Protein AF-A0ABD0P2B1-F1 (afdb_monomer_lite)

Secondary structure (DSSP, 8-state):
-TTEEEEE-SSSEEEEEETTHHHH-TTS---SPPPEEEEEPPTT--HHHHHHHHHHHHTTT-EEEEE---HHHHHSHHHHHHHHHHHHHHHHSTTTTTS-EEEEEETHHHHHHHHHHHHHHH-TTTTHHHHHHEEEEEEES-----HHHH--

Sequence (152 aa):
MTGVTAHKISKHITFLANDVAGTLTAGVSPVHPKPILLLLPWLGSRPQAIAKYCEIYFRTGFDVLVVESEVSQFLWPRWGLEYGGHVLELLESERFSQRPLLVHAFSIGGYTFAQVLVHVAKDTQRYQGLTNRIRGHIYDSLVMGSLEHMAN

pLDDT: mean 89.74, std 15.07, range [41.12, 98.81]

Foldseek 3Di:
DPQWDWDDPDPFKIKIDRRVLVVVVPPDDCPAAFAEEEEEEDAPDDPVNVVVVQVVVSVVRYIYIGGYDDPCLVVDVVNLLVLLVVVLVVCCDPVHLRHQYEYEAEACSVSSPVSVVVVCVVPVPVCVSVVVSHPYYHYHHYDDDDPVRVVD

InterPro domains:
  IPR008547 Protein of unknown function DUF829, TMEM53 [PF05705] (35-141)

Organism: Cirrhinus mrigala (NCBI:txid683832)

Structure (mmCIF, N/CA/C/O backbone):
data_AF-A0ABD0P2B1-F1
#
_entry.id   AF-A0ABD0P2B1-F1
#
loop_
_atom_site.group_PDB
_atom_site.id
_atom_site.type_symbol
_atom_site.label_atom_id
_atom_site.label_alt_id
_atom_site.label_comp_id
_atom_site.label_asym_id
_atom_site.label_entity_id
_atom_site.label_seq_id
_atom_site.pdbx_PDB_ins_code
_atom_site.Cartn_x
_atom_site.Cartn_y
_atom_site.Cartn_z
_atom_site.occupancy
_atom_site.B_iso_or_equiv
_atom_site.auth_seq_id
_atom_site.auth_comp_id
_atom_site.auth_asym_id
_atom_site.auth_atom_id
_atom_site.pdbx_PDB_model_num
ATOM 1 N N . MET A 1 1 ? -9.863 19.895 3.958 1.00 57.09 1 MET A N 1
ATOM 2 C CA . MET A 1 1 ? -10.032 18.641 4.719 1.00 57.09 1 MET A CA 1
ATOM 3 C C . MET A 1 1 ? -10.078 18.989 6.198 1.00 57.09 1 MET A C 1
ATOM 5 O O . MET A 1 1 ? -9.048 18.997 6.855 1.00 57.09 1 MET A O 1
ATOM 9 N N . THR A 1 2 ? -11.239 19.395 6.704 1.00 72.19 2 THR A N 1
ATOM 10 C CA . THR A 1 2 ? -11.459 19.535 8.149 1.00 72.19 2 THR A CA 1
ATOM 11 C C . THR A 1 2 ? -11.556 18.134 8.758 1.00 72.19 2 THR A C 1
ATOM 13 O O . THR A 1 2 ? -12.224 17.274 8.192 1.00 72.19 2 THR A O 1
ATOM 16 N N . GLY A 1 3 ? -10.857 17.885 9.868 1.00 84.31 3 GLY A N 1
ATOM 17 C CA . GLY A 1 3 ? -10.916 16.602 10.582 1.00 84.31 3 GLY A CA 1
ATOM 18 C C . GLY A 1 3 ? -10.094 15.457 9.978 1.00 84.31 3 GLY A C 1
ATOM 19 O O . GLY A 1 3 ? -10.475 14.302 10.134 1.00 84.31 3 GLY A O 1
ATOM 20 N N . VAL A 1 4 ? -8.988 15.753 9.283 1.00 91.81 4 VAL A N 1
ATOM 21 C CA . VAL A 1 4 ? -7.973 14.744 8.931 1.00 91.81 4 VAL A CA 1
ATOM 22 C C . VAL A 1 4 ? -6.626 15.157 9.513 1.00 91.81 4 VAL A C 1
ATOM 24 O O . VAL A 1 4 ? -6.130 16.240 9.197 1.00 91.81 4 VAL A O 1
ATOM 27 N N . THR A 1 5 ? -6.014 14.279 10.305 1.00 95.38 5 THR A N 1
ATOM 28 C CA . THR A 1 5 ? -4.684 14.481 10.892 1.00 95.38 5 THR A CA 1
ATOM 29 C C . THR A 1 5 ? -3.639 13.651 10.145 1.00 95.38 5 THR A C 1
ATOM 31 O O . THR A 1 5 ? -3.780 12.438 9.989 1.00 95.38 5 THR A O 1
ATOM 34 N N . ALA A 1 6 ? -2.567 14.293 9.673 1.00 96.25 6 ALA A N 1
ATOM 35 C CA . ALA A 1 6 ? -1.488 13.632 8.941 1.00 96.25 6 ALA A CA 1
ATOM 36 C C . ALA A 1 6 ? -0.292 13.309 9.850 1.00 96.25 6 ALA A C 1
ATOM 38 O O . ALA A 1 6 ? 0.261 14.183 10.513 1.00 96.25 6 ALA A O 1
ATOM 39 N N . HIS A 1 7 ? 0.152 12.057 9.818 1.00 96.88 7 HIS A N 1
ATOM 40 C CA . HIS A 1 7 ? 1.334 11.553 10.503 1.00 96.88 7 HIS A CA 1
ATOM 41 C C . HIS A 1 7 ? 2.343 11.056 9.467 1.00 96.88 7 HIS A C 1
ATOM 43 O O . HIS A 1 7 ? 2.150 10.011 8.840 1.00 96.88 7 HIS A O 1
ATOM 49 N N . LYS A 1 8 ? 3.435 11.798 9.281 1.00 97.31 8 LYS A N 1
ATOM 50 C CA . LYS A 1 8 ? 4.527 11.380 8.398 1.00 97.31 8 LYS A CA 1
ATOM 51 C C . LYS A 1 8 ? 5.345 10.284 9.084 1.00 97.31 8 LYS A C 1
ATOM 53 O O . LYS A 1 8 ? 5.918 10.527 10.140 1.00 97.31 8 LYS A O 1
ATOM 58 N N . ILE A 1 9 ? 5.379 9.093 8.490 1.00 97.19 9 ILE A N 1
ATOM 59 C CA . ILE A 1 9 ? 6.120 7.933 9.012 1.00 97.19 9 ILE A CA 1
ATOM 60 C C . ILE A 1 9 ? 7.517 7.890 8.391 1.00 97.19 9 ILE A C 1
ATOM 62 O O . ILE A 1 9 ? 8.503 7.650 9.079 1.00 97.19 9 ILE A O 1
ATOM 66 N N . SER A 1 10 ? 7.614 8.169 7.092 1.00 95.88 10 SER A N 1
ATOM 67 C CA . SER A 1 10 ? 8.886 8.285 6.379 1.00 95.88 10 SER A CA 1
ATOM 68 C C . SER A 1 10 ? 8.770 9.293 5.235 1.00 95.88 10 SER A C 1
ATOM 70 O O . SER A 1 10 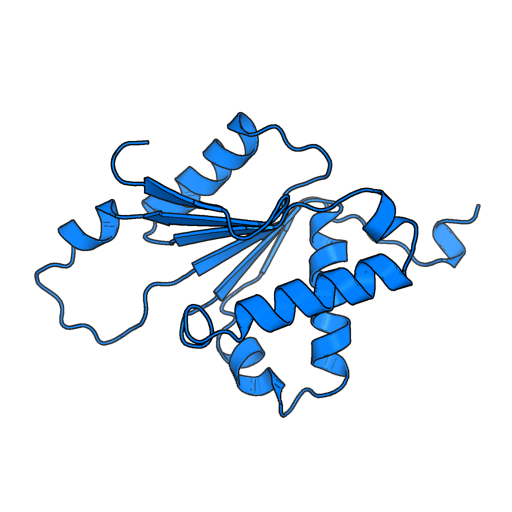? 7.757 9.981 5.091 1.00 95.88 10 SER A O 1
ATOM 72 N N . LYS A 1 11 ? 9.807 9.406 4.395 1.00 93.81 11 LYS A N 1
ATOM 73 C CA . LYS A 1 11 ? 9.760 10.234 3.180 1.00 93.81 11 LYS A CA 1
ATOM 74 C C . LYS A 1 11 ? 8.597 9.846 2.254 1.00 93.81 11 LYS A C 1
ATOM 76 O O . LYS A 1 11 ? 8.010 10.745 1.667 1.00 93.81 11 LYS A O 1
ATOM 81 N N . HIS A 1 12 ? 8.271 8.554 2.177 1.00 96.56 12 HIS A N 1
ATOM 82 C CA . HIS A 1 12 ? 7.319 7.980 1.215 1.00 96.56 12 HIS A CA 1
ATOM 83 C C . HIS A 1 12 ? 6.080 7.359 1.863 1.00 96.56 12 HIS A C 1
ATOM 85 O O . HIS A 1 12 ? 5.265 6.752 1.178 1.00 96.56 12 HIS A O 1
ATOM 91 N N . ILE A 1 13 ? 5.955 7.449 3.190 1.00 98.25 13 ILE A N 1
ATOM 92 C CA . ILE A 1 13 ? 4.843 6.844 3.919 1.00 98.25 13 ILE A CA 1
ATOM 93 C C . ILE A 1 13 ? 4.200 7.888 4.818 1.00 98.25 13 ILE A C 1
ATOM 95 O O . ILE A 1 13 ? 4.846 8.444 5.713 1.00 98.25 13 ILE A O 1
ATOM 99 N N . THR A 1 14 ? 2.908 8.112 4.600 1.00 98.50 14 THR A N 1
ATOM 100 C CA . THR A 1 14 ? 2.094 9.033 5.393 1.00 98.50 14 THR A CA 1
ATOM 101 C C . THR A 1 14 ? 0.820 8.339 5.836 1.00 98.50 14 THR A C 1
ATOM 103 O O . THR A 1 14 ? 0.072 7.806 5.022 1.00 98.50 14 THR A O 1
ATOM 106 N N . PHE A 1 15 ? 0.548 8.373 7.135 1.00 98.31 15 PHE A N 1
ATOM 107 C CA . PHE A 1 15 ? -0.715 7.918 7.694 1.00 98.31 15 PHE A CA 1
ATOM 108 C C . PHE A 1 15 ? -1.654 9.108 7.905 1.00 98.31 15 PHE A C 1
ATOM 110 O O . PHE A 1 15 ? -1.283 10.095 8.533 1.00 98.31 15 PHE A O 1
ATOM 117 N N . LEU A 1 16 ? -2.870 9.011 7.386 1.00 97.69 16 LEU A N 1
ATOM 118 C CA . LEU A 1 16 ? -3.909 10.029 7.451 1.00 97.69 16 LEU A CA 1
ATOM 119 C C . LEU A 1 16 ? -5.061 9.496 8.310 1.00 97.69 16 LEU A C 1
ATOM 121 O O . LEU A 1 16 ? -5.804 8.606 7.888 1.00 97.69 16 LEU A O 1
ATOM 125 N N . ALA A 1 17 ? -5.186 10.034 9.520 1.00 95.88 17 ALA A N 1
ATOM 126 C CA . ALA A 1 17 ? -6.250 9.711 10.459 1.00 95.88 17 ALA A CA 1
ATOM 127 C C . ALA A 1 17 ? -7.492 10.557 10.161 1.00 95.88 17 ALA A C 1
ATOM 129 O O . ALA A 1 17 ? -7.398 11.775 10.048 1.00 95.88 17 ALA A O 1
ATOM 130 N N . ASN A 1 18 ? -8.649 9.917 10.026 1.00 93.44 18 ASN A N 1
ATOM 131 C CA . ASN A 1 18 ? -9.933 10.571 9.796 1.00 93.44 18 ASN A CA 1
ATOM 132 C C . ASN A 1 18 ? -10.676 10.796 11.120 1.00 93.44 18 ASN A C 1
ATOM 134 O O . ASN A 1 18 ? -11.374 9.909 11.615 1.00 93.44 18 ASN A O 1
ATOM 138 N N . ASP A 1 19 ? -10.567 11.989 11.679 1.00 86.38 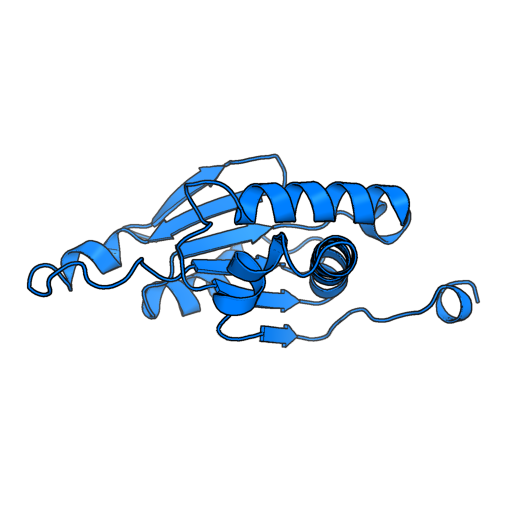19 ASP A N 1
ATOM 139 C CA . ASP A 1 19 ? -11.110 12.328 12.995 1.00 86.38 19 ASP A CA 1
ATOM 140 C C . ASP A 1 19 ? -12.637 12.551 12.965 1.00 86.38 19 ASP A C 1
ATOM 142 O O . ASP A 1 19 ? -13.306 12.471 13.996 1.00 86.38 19 ASP A O 1
ATOM 146 N N . VAL A 1 20 ? -13.223 12.748 11.775 1.00 71.00 20 VAL A N 1
ATOM 147 C CA . VAL A 1 20 ? -14.668 12.990 11.584 1.00 71.00 20 VAL A CA 1
ATOM 148 C C . VAL A 1 20 ? -15.511 11.746 11.889 1.00 71.00 20 VAL A C 1
ATOM 150 O O . VAL A 1 20 ? -16.628 11.844 12.392 1.00 71.00 20 VAL A O 1
ATOM 153 N N . ALA A 1 21 ? -14.981 10.548 11.636 1.00 58.41 21 ALA A N 1
ATOM 154 C CA . ALA A 1 21 ? -15.715 9.309 11.902 1.00 58.41 21 ALA A CA 1
ATOM 155 C C . ALA A 1 21 ? -15.938 9.055 13.407 1.00 58.41 21 ALA A C 1
ATOM 157 O O . ALA A 1 21 ? -16.901 8.386 13.769 1.00 58.41 21 ALA A O 1
ATOM 158 N N . GLY A 1 22 ? -15.092 9.615 14.284 1.00 53.62 22 GLY A N 1
ATOM 159 C CA . GLY A 1 22 ? -15.226 9.461 15.737 1.00 53.62 22 GLY A CA 1
ATOM 160 C C . GLY A 1 22 ? -16.432 10.194 16.336 1.00 53.62 22 GLY A C 1
ATOM 161 O O . GLY A 1 22 ? -16.873 9.845 17.427 1.00 53.62 22 GLY A O 1
ATOM 162 N N . THR A 1 23 ? -16.997 11.181 15.630 1.00 47.81 23 THR A N 1
ATOM 163 C CA . THR A 1 23 ? -18.116 12.002 16.127 1.00 47.81 23 THR A CA 1
ATOM 164 C C . THR A 1 23 ? -19.494 11.419 15.802 1.00 47.81 23 THR A C 1
ATOM 166 O O . THR A 1 23 ? -20.442 11.670 16.540 1.00 47.81 23 THR A O 1
ATOM 169 N N . LEU A 1 24 ? -19.626 10.607 14.745 1.00 49.00 24 LEU A N 1
ATOM 170 C CA . LEU A 1 24 ? -20.909 9.999 14.345 1.00 49.00 24 LEU A CA 1
ATOM 171 C C . LEU A 1 24 ? -21.224 8.687 15.086 1.00 49.00 24 LEU A C 1
ATOM 173 O O . LEU A 1 24 ? -22.377 8.268 15.126 1.00 49.00 24 LEU A O 1
ATOM 177 N N . THR A 1 25 ? -20.223 8.041 15.690 1.00 47.00 25 THR A N 1
ATOM 178 C CA . THR A 1 25 ? -20.355 6.727 16.347 1.00 47.00 25 THR A CA 1
ATOM 179 C C . THR A 1 25 ? -20.324 6.792 17.874 1.00 47.00 25 THR A C 1
ATOM 181 O O . THR A 1 25 ? -20.126 5.766 18.519 1.00 47.00 25 THR A O 1
ATOM 184 N N . ALA A 1 26 ? -20.552 7.961 18.482 1.00 46.97 26 ALA A N 1
ATOM 185 C CA . ALA A 1 26 ? -20.561 8.129 19.942 1.00 46.97 26 ALA A CA 1
ATOM 186 C C . ALA A 1 26 ? -21.676 7.335 20.675 1.00 46.97 26 ALA A C 1
ATOM 188 O O . ALA A 1 26 ? -21.749 7.375 21.899 1.00 46.97 26 ALA A O 1
ATOM 189 N N . GLY A 1 27 ? -22.529 6.601 19.945 1.00 44.78 27 GLY A N 1
ATOM 190 C CA . GLY A 1 27 ? -23.584 5.736 20.487 1.00 44.78 27 GLY A CA 1
ATOM 191 C C . GLY A 1 27 ? -23.387 4.226 20.292 1.00 44.78 27 GLY A C 1
ATOM 192 O O . GLY A 1 27 ? -24.286 3.472 20.652 1.00 44.78 27 GLY A O 1
ATOM 193 N N . VAL A 1 28 ? -22.267 3.753 19.727 1.00 46.84 28 VAL A N 1
ATOM 194 C CA . VAL A 1 28 ? -22.040 2.312 19.484 1.00 46.84 28 VAL A CA 1
ATOM 195 C C . VAL A 1 28 ? -20.755 1.864 20.179 1.00 46.84 28 VAL A C 1
ATOM 197 O O . VAL A 1 28 ? -19.682 2.407 19.932 1.00 46.84 28 VAL A O 1
ATOM 200 N N . SER A 1 29 ? -20.870 0.875 21.067 1.00 47.75 29 SER A N 1
ATOM 201 C CA . SER A 1 29 ? -19.755 0.238 21.779 1.00 47.75 29 SER A CA 1
ATOM 202 C C . SER A 1 29 ? -18.602 -0.175 20.836 1.00 47.75 29 SER A C 1
ATOM 204 O O . SER A 1 29 ? -18.854 -0.528 19.681 1.00 47.75 29 SER A O 1
ATOM 206 N N . PRO A 1 30 ? -17.336 -0.189 21.298 1.00 54.19 30 PRO A N 1
ATOM 207 C CA . PRO A 1 30 ? -16.167 -0.393 20.446 1.00 54.19 30 PRO A CA 1
ATOM 208 C C . PRO A 1 30 ? -15.965 -1.887 20.166 1.00 54.19 30 PRO A C 1
ATOM 210 O O . PRO A 1 30 ? -15.099 -2.522 20.755 1.00 54.19 30 PRO A O 1
ATOM 213 N N . VAL A 1 31 ? -16.788 -2.491 19.309 1.00 59.28 31 VAL A N 1
ATOM 214 C CA . VAL A 1 31 ? -16.659 -3.938 19.050 1.00 59.28 31 VAL A CA 1
ATOM 215 C C . VAL A 1 31 ? -15.620 -4.229 17.960 1.00 59.28 31 VAL A C 1
ATOM 217 O O . VAL A 1 31 ? -15.019 -5.301 17.962 1.00 59.28 31 VAL A O 1
ATOM 220 N N . HIS A 1 32 ? -15.323 -3.275 17.067 1.00 70.38 32 HIS A 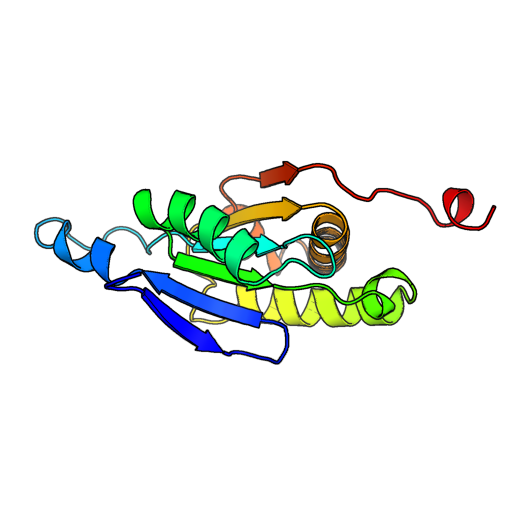N 1
ATOM 221 C CA . HIS A 1 32 ? -14.410 -3.513 15.944 1.00 70.38 32 HIS A CA 1
ATOM 222 C C . HIS A 1 32 ? -13.411 -2.370 15.706 1.00 70.38 32 HIS A C 1
ATOM 224 O O . HIS A 1 32 ? -13.812 -1.204 15.671 1.00 70.38 32 HIS A O 1
ATOM 230 N N . PRO A 1 33 ? -12.116 -2.683 15.496 1.00 89.62 33 PRO A N 1
ATOM 231 C CA . PRO A 1 33 ? -11.117 -1.696 15.106 1.00 89.62 33 PRO A CA 1
ATOM 232 C C . PRO A 1 33 ? -11.500 -0.991 13.802 1.00 89.62 33 PRO A C 1
ATOM 234 O O . PRO A 1 33 ? -11.929 -1.627 12.837 1.00 89.62 33 PRO A O 1
ATOM 237 N N . LYS A 1 34 ? -11.300 0.329 13.756 1.00 93.06 34 LYS A N 1
ATOM 238 C CA . LYS A 1 34 ? -11.573 1.149 12.570 1.00 93.06 34 LYS A CA 1
ATOM 239 C C . LYS A 1 34 ? -10.798 0.613 11.353 1.00 93.06 34 LYS A C 1
ATOM 241 O O . LYS A 1 34 ? -9.592 0.378 11.482 1.00 93.06 34 LYS A O 1
ATOM 246 N N . PRO A 1 35 ? -11.416 0.452 10.170 1.00 97.06 35 PRO A N 1
ATOM 247 C CA . PRO A 1 35 ? -10.715 -0.065 9.001 1.00 97.06 35 PRO A CA 1
ATOM 248 C C . PRO A 1 35 ? -9.643 0.916 8.510 1.00 97.06 35 PRO A C 1
ATOM 250 O O . PRO A 1 35 ? -9.694 2.120 8.786 1.00 97.06 35 PRO A O 1
ATOM 253 N N . ILE A 1 36 ? -8.649 0.389 7.803 1.00 98.19 36 ILE A N 1
ATOM 254 C CA . ILE A 1 36 ? -7.578 1.167 7.186 1.00 98.19 36 ILE A CA 1
ATOM 255 C C . ILE A 1 36 ? -7.427 0.786 5.717 1.00 98.19 36 ILE A C 1
ATOM 257 O O . ILE A 1 36 ? -7.525 -0.383 5.345 1.00 98.19 36 ILE A O 1
ATOM 261 N N . LEU A 1 37 ? -7.196 1.792 4.883 1.00 98.69 37 LEU A N 1
ATOM 262 C CA . LEU A 1 37 ? -6.802 1.620 3.497 1.00 98.69 37 LEU A CA 1
ATOM 263 C C . LEU A 1 37 ? -5.280 1.685 3.391 1.00 98.69 37 LEU A C 1
ATOM 265 O O . LEU A 1 37 ? -4.690 2.684 3.791 1.00 98.69 37 LEU A O 1
ATOM 269 N N . LEU A 1 38 ? -4.658 0.682 2.781 1.00 98.81 38 LEU A N 1
ATOM 270 C CA . LEU A 1 38 ? -3.334 0.816 2.184 1.00 98.81 38 LEU A CA 1
ATOM 271 C C . LEU A 1 38 ? -3.503 1.361 0.764 1.00 98.81 38 LEU A C 1
ATOM 273 O O . LEU A 1 38 ? -3.937 0.638 -0.134 1.00 98.81 38 LEU A O 1
ATOM 277 N N . LEU A 1 39 ? -3.190 2.642 0.580 1.00 98.81 39 LEU A N 1
ATOM 278 C CA . LEU A 1 39 ? -3.230 3.316 -0.711 1.00 98.81 39 LEU A CA 1
ATOM 279 C C . LEU A 1 39 ? -1.817 3.357 -1.29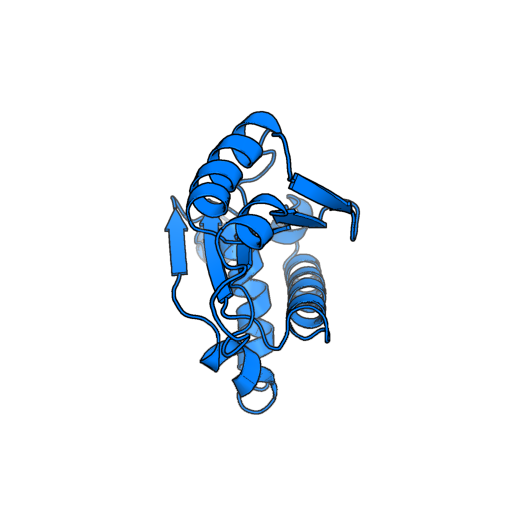3 1.00 98.81 39 LEU A C 1
ATOM 281 O O . LEU A 1 39 ? -0.941 4.029 -0.751 1.00 98.81 39 LEU A O 1
ATOM 285 N N . LEU A 1 40 ? -1.614 2.669 -2.411 1.00 98.69 40 LEU A N 1
ATOM 286 C CA . LEU A 1 40 ? -0.356 2.662 -3.153 1.00 98.69 40 LEU A CA 1
ATOM 287 C C . LEU A 1 40 ? -0.577 3.414 -4.473 1.00 98.69 40 LEU A C 1
ATOM 289 O O . LEU A 1 40 ? -1.095 2.822 -5.425 1.00 98.69 40 LEU A O 1
ATOM 293 N N . PRO A 1 41 ? -0.286 4.724 -4.531 1.00 98.19 41 PRO A N 1
ATOM 294 C CA . PRO A 1 41 ? -0.538 5.528 -5.715 1.00 98.19 41 PRO A CA 1
ATOM 295 C C . PRO A 1 41 ? 0.440 5.199 -6.851 1.00 98.19 41 PRO A C 1
ATOM 297 O O . PRO A 1 41 ? 1.433 4.491 -6.680 1.00 98.19 41 PRO A O 1
ATOM 300 N N . TRP A 1 42 ? 0.153 5.741 -8.035 1.00 97.19 42 TRP A N 1
ATOM 301 C CA . TRP A 1 42 ? 1.048 5.633 -9.182 1.00 97.19 42 TRP A CA 1
ATOM 302 C C . TRP A 1 42 ? 2.311 6.479 -8.991 1.00 97.19 42 TRP A C 1
ATOM 304 O O . TRP A 1 42 ? 2.365 7.409 -8.182 1.00 97.19 42 TRP A O 1
ATOM 314 N N . LEU A 1 43 ? 3.333 6.180 -9.791 1.00 95.50 43 LEU A N 1
ATOM 315 C CA . LEU A 1 43 ? 4.613 6.871 -9.735 1.00 95.50 43 LEU A CA 1
ATOM 316 C C . LEU A 1 43 ? 4.460 8.380 -9.979 1.00 95.50 43 LEU A C 1
ATOM 318 O O . LEU A 1 43 ? 3.877 8.801 -10.979 1.00 95.50 43 LEU A O 1
ATOM 322 N N . GLY A 1 44 ? 5.037 9.197 -9.096 1.00 93.69 44 GLY A N 1
ATOM 323 C CA . GLY A 1 44 ? 5.023 10.655 -9.248 1.00 93.69 44 GLY A CA 1
ATOM 324 C C . GLY A 1 44 ? 3.628 11.273 -9.105 1.00 93.69 44 GLY A C 1
ATOM 325 O O . GLY A 1 44 ? 3.377 12.364 -9.624 1.00 93.69 44 GLY A O 1
ATOM 326 N N . SER A 1 45 ? 2.703 10.583 -8.429 1.00 94.50 45 SER A N 1
ATOM 327 C CA . SER A 1 45 ? 1.366 11.097 -8.152 1.00 94.50 45 SER A CA 1
ATOM 328 C C . SER A 1 45 ? 1.418 12.454 -7.454 1.00 94.50 45 SER A C 1
ATOM 330 O O . SER A 1 45 ? 2.107 12.637 -6.452 1.00 94.50 45 SER A O 1
ATOM 332 N N . ARG A 1 46 ? 0.655 13.423 -7.968 1.00 96.12 46 ARG A N 1
ATOM 333 C CA . ARG A 1 46 ? 0.570 14.750 -7.348 1.00 96.12 46 ARG A CA 1
ATOM 334 C C . ARG A 1 46 ? -0.231 14.671 -6.043 1.00 96.12 46 ARG A C 1
ATOM 336 O O . ARG A 1 46 ? -1.286 14.028 -6.044 1.00 96.12 46 ARG A O 1
ATOM 343 N N . PRO A 1 47 ? 0.157 15.403 -4.983 1.00 94.69 47 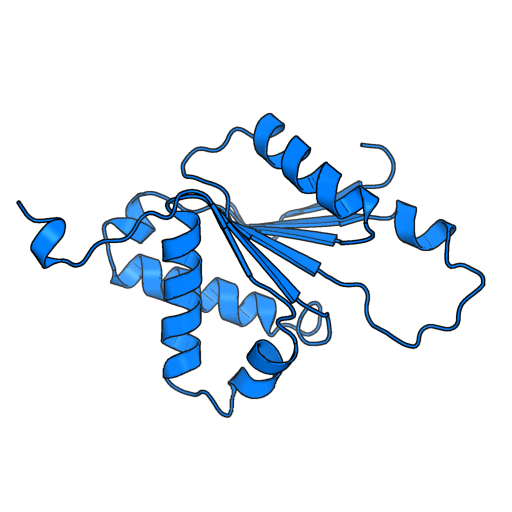PRO A N 1
ATOM 344 C CA . PRO A 1 47 ? -0.559 15.390 -3.706 1.00 94.69 47 PRO A CA 1
ATOM 345 C C . PRO A 1 47 ? -2.063 15.674 -3.828 1.00 94.69 47 PRO A C 1
ATOM 347 O O . PRO A 1 47 ? -2.869 15.051 -3.145 1.00 94.69 47 PRO A O 1
ATOM 350 N N . GLN A 1 48 ? -2.470 16.564 -4.742 1.00 95.75 48 GLN A N 1
ATOM 351 C CA . GLN A 1 48 ? -3.885 16.885 -4.961 1.00 95.75 48 GLN A CA 1
ATOM 352 C C . GLN A 1 48 ? -4.674 15.710 -5.548 1.00 95.75 48 GLN A C 1
ATOM 354 O O . GLN A 1 48 ? -5.863 15.578 -5.275 1.00 95.75 48 GLN A O 1
ATOM 359 N N . ALA A 1 49 ? -4.039 14.868 -6.366 1.00 95.62 49 ALA A N 1
ATOM 360 C CA . ALA A 1 49 ? -4.688 13.695 -6.938 1.00 95.62 49 ALA A CA 1
ATOM 361 C C . ALA A 1 49 ? -4.844 12.596 -5.877 1.00 95.62 49 ALA A C 1
ATOM 363 O O . ALA A 1 49 ? -5.936 12.053 -5.730 1.00 95.62 49 ALA A O 1
ATOM 364 N N . ILE A 1 50 ? -3.799 12.356 -5.074 1.00 97.19 50 ILE A N 1
ATOM 365 C CA . ILE A 1 50 ? -3.850 11.441 -3.922 1.00 97.19 50 ILE A CA 1
ATOM 366 C C . ILE A 1 50 ? -4.965 11.863 -2.958 1.00 97.19 50 ILE A C 1
ATOM 368 O O . ILE A 1 50 ? -5.783 11.037 -2.563 1.00 97.19 50 ILE A O 1
ATOM 372 N N . ALA A 1 51 ? -5.056 13.159 -2.636 1.00 96.25 51 ALA A N 1
ATOM 373 C CA . ALA A 1 51 ? -6.066 13.685 -1.720 1.00 96.25 51 ALA A CA 1
ATOM 374 C C . ALA A 1 51 ? -7.508 13.370 -2.159 1.00 96.25 51 ALA A C 1
ATOM 376 O O . ALA A 1 51 ? -8.324 13.006 -1.315 1.00 96.25 51 ALA A O 1
ATOM 377 N N . LYS A 1 52 ? -7.812 13.446 -3.464 1.00 96.50 52 LYS A N 1
ATOM 378 C CA . LYS A 1 52 ? -9.138 13.089 -4.001 1.00 96.50 52 LYS A CA 1
ATOM 379 C C . LYS A 1 52 ? -9.473 11.619 -3.768 1.00 96.50 52 LYS A C 1
ATOM 381 O O . LYS A 1 52 ? -10.597 11.304 -3.396 1.00 96.50 52 LYS A O 1
ATOM 386 N N . TYR A 1 53 ? -8.501 10.726 -3.960 1.00 96.94 53 TYR A N 1
ATOM 387 C CA . TYR A 1 53 ? -8.701 9.308 -3.673 1.00 96.94 53 TYR A CA 1
ATOM 388 C C . TYR A 1 53 ? -8.876 9.066 -2.176 1.00 96.94 53 TYR A C 1
ATOM 390 O O . TYR A 1 53 ? -9.822 8.386 -1.795 1.00 96.94 53 TYR A O 1
ATOM 398 N N . CYS A 1 54 ? -8.051 9.677 -1.320 1.00 97.19 54 CYS A N 1
ATOM 399 C CA . CYS A 1 54 ? -8.216 9.576 0.131 1.00 97.19 54 CYS A CA 1
ATOM 400 C C . CYS A 1 54 ? -9.614 10.026 0.592 1.00 97.19 54 CYS A C 1
ATOM 402 O O . CYS A 1 54 ? -10.221 9.368 1.434 1.00 97.19 54 CYS A O 1
ATOM 404 N N . GLU A 1 55 ? -10.158 11.098 0.010 1.00 95.38 55 GLU A N 1
ATOM 405 C CA . GLU A 1 55 ? -11.484 11.625 0.352 1.00 95.38 55 GLU A CA 1
ATOM 406 C C . GLU A 1 55 ? -12.617 10.611 0.129 1.00 95.38 55 GLU A C 1
ATOM 408 O O . GLU A 1 55 ? -13.525 10.521 0.958 1.00 95.38 55 GLU A O 1
ATOM 413 N N . ILE A 1 56 ? -12.545 9.790 -0.927 1.00 95.44 56 ILE A N 1
ATOM 414 C CA . ILE A 1 56 ? -13.521 8.714 -1.183 1.00 95.44 56 ILE A CA 1
ATOM 415 C C . ILE A 1 56 ? -13.608 7.769 0.027 1.00 95.44 56 ILE A C 1
ATOM 417 O O . ILE A 1 56 ? -14.698 7.384 0.455 1.00 95.44 56 ILE A O 1
ATOM 421 N N . TYR A 1 57 ? -12.461 7.437 0.618 1.00 96.25 57 TYR A N 1
ATOM 422 C CA . TYR A 1 57 ? -12.365 6.503 1.738 1.00 96.25 57 TYR A CA 1
ATOM 423 C C . TYR A 1 57 ? -12.640 7.157 3.090 1.00 96.25 57 TYR A C 1
ATOM 425 O O . TYR A 1 57 ? -13.274 6.553 3.956 1.00 96.25 57 TYR A O 1
ATOM 433 N N . PHE A 1 58 ? -12.263 8.422 3.272 1.00 95.12 58 PHE A N 1
ATOM 434 C CA . PHE A 1 58 ? -12.638 9.161 4.476 1.00 95.12 58 PHE A CA 1
ATOM 435 C C . PHE A 1 58 ? -14.158 9.272 4.621 1.00 95.12 58 PHE A C 1
ATOM 437 O O . PHE A 1 58 ? -14.685 9.079 5.717 1.00 95.12 58 PHE A O 1
ATOM 444 N N . ARG A 1 59 ? -14.884 9.477 3.514 1.00 92.19 59 ARG A N 1
ATOM 445 C CA . ARG A 1 59 ? -16.358 9.500 3.502 1.00 92.19 59 ARG A CA 1
ATOM 446 C C . ARG A 1 59 ? -17.002 8.170 3.908 1.00 92.19 59 ARG A C 1
ATOM 448 O O . ARG A 1 59 ? -18.172 8.163 4.272 1.00 92.19 59 ARG A O 1
ATOM 455 N N . THR A 1 60 ? -16.253 7.069 3.866 1.00 90.62 60 THR A N 1
ATOM 456 C CA . THR A 1 60 ? -16.703 5.727 4.275 1.00 90.62 60 THR A CA 1
ATOM 457 C C . THR A 1 60 ? -16.096 5.272 5.607 1.00 90.62 60 THR A C 1
ATOM 459 O O . THR A 1 60 ? -16.254 4.121 6.000 1.00 90.62 60 THR A O 1
ATOM 462 N N . GLY A 1 61 ? -15.436 6.178 6.339 1.00 92.88 61 GLY A N 1
ATOM 463 C CA . GLY A 1 61 ? -14.958 5.931 7.702 1.00 92.88 61 GLY A CA 1
ATOM 464 C C . GLY A 1 61 ? -13.573 5.289 7.807 1.00 92.88 61 GLY A C 1
ATOM 465 O O . GLY A 1 61 ? -13.164 4.918 8.906 1.00 92.88 61 GLY A O 1
ATOM 466 N N . PHE A 1 62 ? -12.827 5.181 6.708 1.00 96.69 62 PHE A N 1
ATOM 467 C CA . PHE A 1 62 ? -11.460 4.656 6.728 1.00 96.69 62 PHE A CA 1
ATOM 468 C C . PHE A 1 62 ? -10.467 5.696 7.253 1.00 96.69 62 PHE A C 1
ATOM 470 O O . PHE A 1 62 ? -10.656 6.898 7.065 1.00 96.69 62 PHE A O 1
ATOM 477 N N . ASP A 1 63 ? -9.385 5.219 7.868 1.00 97.69 63 ASP A N 1
ATOM 478 C CA . ASP A 1 63 ? -8.104 5.934 7.816 1.00 97.69 63 ASP A CA 1
ATOM 479 C C . ASP A 1 63 ? -7.318 5.476 6.582 1.00 97.69 63 ASP A C 1
ATOM 481 O O . ASP A 1 63 ? -7.568 4.391 6.053 1.00 97.69 63 ASP A O 1
ATOM 485 N N . VAL A 1 64 ? -6.338 6.264 6.140 1.00 98.50 64 VAL A N 1
ATOM 486 C CA . VAL A 1 64 ? -5.563 5.949 4.932 1.00 98.50 64 VAL A CA 1
ATOM 487 C C . VAL A 1 64 ? -4.070 5.947 5.235 1.00 98.50 64 VAL A C 1
ATOM 489 O O . VAL A 1 64 ? -3.520 6.934 5.709 1.00 98.50 64 VAL A O 1
ATOM 492 N N . LEU A 1 65 ? -3.397 4.844 4.929 1.00 98.75 65 LEU A N 1
ATOM 493 C CA . LEU A 1 65 ? -1.947 4.730 4.883 1.00 98.75 65 LEU A CA 1
ATOM 494 C C . LEU A 1 65 ? -1.500 4.856 3.426 1.00 98.75 65 LEU A C 1
ATOM 496 O O . LEU A 1 65 ? -1.686 3.936 2.634 1.00 98.75 65 LEU A O 1
ATOM 500 N N . VAL A 1 66 ? -0.932 6.007 3.076 1.00 98.75 66 VAL A N 1
ATOM 501 C CA . VAL A 1 66 ? -0.382 6.272 1.744 1.00 98.75 66 VAL A CA 1
ATOM 502 C C . VAL A 1 66 ? 1.061 5.783 1.702 1.00 98.75 66 VAL A C 1
ATOM 504 O O . VAL A 1 66 ? 1.867 6.201 2.536 1.00 98.75 66 VAL A O 1
ATOM 507 N N . VAL A 1 67 ? 1.376 4.912 0.743 1.00 98.62 67 VAL A N 1
ATOM 508 C CA . VAL A 1 67 ? 2.705 4.321 0.532 1.00 98.62 67 VAL A CA 1
ATOM 509 C C . VAL A 1 67 ? 3.136 4.577 -0.908 1.00 98.62 67 VAL A C 1
ATOM 511 O O . VAL A 1 67 ? 2.692 3.895 -1.826 1.00 98.62 67 VAL A O 1
ATOM 514 N N . GLU A 1 68 ? 3.976 5.587 -1.105 1.00 97.94 68 GLU A N 1
ATOM 515 C CA . GLU A 1 68 ? 4.453 6.014 -2.420 1.00 97.94 68 GLU A CA 1
ATOM 516 C C . GLU A 1 68 ? 5.671 5.199 -2.874 1.00 97.94 68 GLU A C 1
ATOM 518 O O . GLU A 1 68 ? 6.611 4.984 -2.110 1.00 97.94 68 GLU A O 1
ATOM 523 N N . SER A 1 69 ? 5.693 4.793 -4.142 1.00 94.94 69 SER A N 1
ATOM 524 C CA . SER A 1 69 ? 6.824 4.069 -4.734 1.00 94.94 69 SER A CA 1
ATOM 525 C C . SER A 1 69 ? 7.845 5.016 -5.376 1.00 94.94 69 SER A C 1
ATOM 527 O O . SER A 1 69 ? 7.487 6.054 -5.938 1.00 94.94 69 SER A O 1
ATOM 529 N N . GLU A 1 70 ? 9.118 4.616 -5.385 1.00 94.19 70 GLU A N 1
ATOM 530 C CA . GLU A 1 70 ? 10.175 5.249 -6.188 1.00 94.19 70 GLU A CA 1
ATOM 531 C C . GLU A 1 70 ? 10.548 4.383 -7.403 1.00 94.19 70 GLU A C 1
ATOM 533 O O . GLU A 1 70 ? 10.505 3.155 -7.342 1.00 94.19 70 GLU A O 1
ATOM 538 N N . VAL A 1 71 ? 10.983 5.011 -8.506 1.00 90.81 71 VAL A N 1
ATOM 539 C CA . VAL A 1 71 ? 11.423 4.299 -9.730 1.00 90.81 71 VAL A CA 1
ATOM 540 C C . VAL A 1 71 ? 12.519 3.279 -9.431 1.00 90.81 71 VAL A C 1
ATOM 542 O O . VAL A 1 71 ? 12.508 2.170 -9.958 1.00 90.81 71 VAL A O 1
ATOM 545 N N . SER A 1 72 ? 13.465 3.648 -8.570 1.00 91.06 72 SER A N 1
ATOM 546 C CA . SER A 1 72 ? 14.601 2.810 -8.189 1.00 91.06 72 SER A CA 1
ATOM 547 C C . SER A 1 72 ? 14.164 1.475 -7.577 1.00 91.06 72 SER A C 1
ATOM 549 O O . SER A 1 72 ? 14.774 0.450 -7.862 1.00 91.06 72 SER A O 1
ATOM 551 N N . GLN A 1 73 ? 13.080 1.460 -6.798 1.00 91.25 73 GLN A N 1
ATOM 552 C CA . GLN A 1 73 ? 12.531 0.253 -6.168 1.00 91.25 73 GLN A CA 1
ATOM 553 C C . GLN A 1 73 ? 11.956 -0.724 -7.204 1.00 91.25 73 GLN A C 1
ATOM 555 O O . GLN A 1 73 ? 11.961 -1.936 -6.991 1.00 91.25 73 GLN A O 1
ATOM 560 N N . PHE A 1 74 ? 11.464 -0.202 -8.328 1.00 87.50 74 PHE A N 1
ATOM 561 C CA . PHE A 1 74 ? 10.974 -1.007 -9.442 1.00 87.50 74 PHE A CA 1
ATOM 562 C C . PHE A 1 74 ? 12.109 -1.517 -10.331 1.00 87.50 74 PHE A C 1
ATOM 564 O O . PHE A 1 74 ? 12.119 -2.685 -10.701 1.00 87.50 74 PHE A O 1
ATOM 571 N N . LEU A 1 75 ? 13.088 -0.662 -10.638 1.00 87.94 75 LEU A N 1
ATOM 572 C CA . LEU A 1 75 ? 14.210 -1.022 -11.509 1.00 87.94 75 LEU A CA 1
ATOM 573 C C . LEU A 1 75 ? 15.238 -1.949 -10.836 1.00 87.94 75 LEU A C 1
ATOM 575 O O . LEU A 1 75 ? 15.880 -2.737 -11.525 1.00 87.94 75 LEU A O 1
ATOM 579 N N . TRP A 1 76 ? 15.387 -1.892 -9.508 1.00 91.31 76 TRP A N 1
ATOM 580 C CA . TRP A 1 76 ? 16.271 -2.778 -8.744 1.00 91.31 76 TRP A CA 1
ATOM 581 C C . TRP A 1 76 ? 15.455 -3.711 -7.836 1.00 91.31 76 TRP A C 1
ATOM 583 O O . TRP A 1 76 ? 15.048 -3.293 -6.746 1.00 91.31 76 TRP A O 1
ATOM 593 N N . PRO A 1 77 ? 15.275 -4.998 -8.210 1.00 85.75 77 PRO A N 1
ATOM 594 C CA . PRO A 1 77 ? 14.434 -5.942 -7.467 1.00 85.75 77 PRO A CA 1
ATOM 595 C C . PRO A 1 77 ? 14.789 -6.071 -5.985 1.00 85.75 77 PRO A C 1
ATOM 597 O O . PRO A 1 77 ? 13.904 -6.175 -5.142 1.00 85.75 77 PRO A O 1
ATOM 600 N N . ARG A 1 78 ? 16.084 -6.002 -5.646 1.00 93.38 78 ARG A N 1
ATOM 601 C CA . ARG A 1 78 ? 16.546 -6.033 -4.252 1.00 93.38 78 ARG A CA 1
ATOM 602 C C . ARG A 1 78 ? 15.956 -4.886 -3.427 1.00 93.38 78 ARG A C 1
ATOM 604 O O . ARG A 1 78 ? 15.468 -5.127 -2.330 1.00 93.38 78 ARG A O 1
ATOM 611 N N . TRP A 1 79 ? 15.982 -3.662 -3.952 1.00 95.31 79 TRP A N 1
ATOM 612 C CA . TRP A 1 79 ? 15.461 -2.486 -3.250 1.00 95.31 79 TRP A CA 1
ATOM 613 C C . TRP A 1 79 ? 13.938 -2.500 -3.174 1.00 95.31 79 TRP A C 1
ATOM 615 O O . TRP A 1 79 ? 13.375 -2.118 -2.152 1.00 95.31 79 TRP A O 1
ATOM 625 N N . GLY A 1 80 ? 13.267 -2.987 -4.222 1.00 94.62 80 GLY A N 1
ATOM 626 C CA . GLY A 1 80 ? 11.827 -3.239 -4.184 1.00 94.62 80 GLY A CA 1
ATOM 627 C C . GLY A 1 80 ? 11.447 -4.223 -3.081 1.00 94.62 80 GLY A C 1
ATOM 628 O O . GLY A 1 80 ? 10.528 -3.955 -2.308 1.00 94.62 80 GLY A O 1
ATOM 629 N N . LEU A 1 81 ? 12.192 -5.325 -2.965 1.00 96.00 81 LEU A N 1
ATOM 630 C CA . LEU A 1 81 ? 11.964 -6.334 -1.940 1.00 96.00 81 LEU A CA 1
ATOM 631 C C . LEU A 1 81 ? 12.239 -5.787 -0.533 1.00 96.00 81 LEU A C 1
ATOM 633 O O . LEU A 1 81 ? 11.415 -5.972 0.358 1.00 96.00 81 LEU A O 1
ATOM 637 N N . GLU A 1 82 ? 13.351 -5.080 -0.320 1.00 97.81 82 GLU A N 1
ATOM 638 C CA . GLU A 1 82 ? 13.654 -4.416 0.960 1.00 97.81 82 GLU A CA 1
ATOM 639 C C . GLU A 1 82 ? 12.537 -3.426 1.349 1.00 97.81 82 GLU A C 1
ATOM 641 O O . GLU A 1 82 ? 12.034 -3.464 2.472 1.00 97.81 82 GLU A O 1
ATOM 646 N N . TYR A 1 83 ? 12.060 -2.609 0.402 1.00 98.19 83 TYR A N 1
ATOM 647 C CA . TYR A 1 83 ? 10.970 -1.662 0.647 1.00 98.19 83 TYR A CA 1
ATOM 648 C C . TYR A 1 83 ? 9.638 -2.353 0.977 1.00 98.19 83 TYR A C 1
ATOM 650 O O . TYR A 1 83 ? 8.955 -1.949 1.918 1.00 98.19 83 TYR A O 1
ATOM 658 N N . GLY A 1 84 ? 9.292 -3.434 0.270 1.00 98.12 84 GLY A N 1
ATOM 659 C CA . GLY A 1 84 ? 8.127 -4.263 0.594 1.00 98.12 84 GLY A CA 1
ATOM 660 C C . GLY A 1 84 ? 8.196 -4.857 2.006 1.00 98.12 84 GLY A C 1
ATOM 661 O O . GLY A 1 84 ? 7.175 -4.947 2.685 1.00 98.12 84 GLY A O 1
ATOM 662 N N . GLY A 1 85 ? 9.399 -5.188 2.485 1.00 98.38 85 GLY A N 1
ATOM 663 C CA . GLY A 1 85 ? 9.633 -5.641 3.859 1.00 98.38 85 GLY A CA 1
ATOM 664 C C . GLY A 1 85 ? 9.300 -4.564 4.893 1.00 98.38 85 GLY A C 1
ATOM 665 O O . GLY A 1 85 ? 8.543 -4.824 5.823 1.00 98.38 85 GLY A O 1
ATOM 666 N N . HIS A 1 86 ? 9.759 -3.327 4.684 1.00 98.38 86 HIS A N 1
ATOM 667 C CA . HIS A 1 86 ? 9.424 -2.210 5.578 1.00 98.38 86 HIS A CA 1
ATOM 668 C C . HIS A 1 86 ? 7.919 -1.906 5.615 1.00 98.38 86 HIS A C 1
ATOM 670 O O . HIS A 1 86 ? 7.369 -1.578 6.667 1.00 98.38 86 HIS A O 1
ATOM 676 N N . VAL A 1 87 ? 7.227 -2.017 4.475 1.00 98.56 87 VAL A N 1
ATOM 677 C CA . VAL A 1 87 ? 5.764 -1.857 4.431 1.00 98.56 87 VAL A CA 1
ATOM 678 C C . VAL A 1 87 ? 5.078 -2.982 5.211 1.00 98.56 87 VAL A C 1
ATOM 680 O O . VAL A 1 87 ? 4.142 -2.709 5.961 1.00 98.56 87 VAL A O 1
ATOM 683 N N . LEU A 1 88 ? 5.556 -4.224 5.088 1.00 98.62 88 LEU A N 1
ATOM 684 C CA . LEU A 1 88 ? 5.046 -5.366 5.851 1.00 98.62 88 LEU A CA 1
ATOM 685 C C . LEU A 1 88 ? 5.228 -5.176 7.362 1.00 98.62 88 LEU A C 1
ATOM 687 O O . LEU A 1 88 ? 4.268 -5.321 8.112 1.00 98.62 88 LEU A O 1
ATOM 691 N N . GLU A 1 89 ? 6.428 -4.799 7.805 1.00 98.25 89 GLU A N 1
ATOM 692 C CA . GLU A 1 89 ? 6.718 -4.501 9.215 1.00 98.25 89 GLU A CA 1
ATOM 693 C C . GLU A 1 89 ? 5.795 -3.415 9.764 1.00 98.25 89 GLU A C 1
ATOM 695 O O . GLU A 1 89 ? 5.274 -3.530 10.874 1.00 98.25 89 GLU A O 1
ATOM 700 N N . LEU A 1 90 ? 5.533 -2.377 8.965 1.00 98.19 90 LEU A N 1
ATOM 701 C CA . LEU A 1 90 ? 4.601 -1.334 9.355 1.00 98.19 90 LEU A CA 1
ATOM 702 C C . LEU A 1 90 ? 3.185 -1.891 9.520 1.00 98.19 90 LEU A C 1
ATOM 704 O O . LEU A 1 90 ? 2.552 -1.631 10.540 1.00 98.19 90 LEU A O 1
ATOM 708 N N . LEU A 1 91 ? 2.691 -2.672 8.559 1.00 98.44 91 LEU A N 1
ATOM 709 C CA . LEU A 1 91 ? 1.363 -3.286 8.634 1.00 98.44 91 LEU A CA 1
ATOM 710 C C . LEU A 1 91 ? 1.215 -4.212 9.852 1.00 98.44 91 LEU A C 1
ATOM 712 O O . LEU A 1 91 ? 0.121 -4.277 10.410 1.00 98.44 91 LEU A O 1
ATOM 716 N N . GLU A 1 92 ? 2.290 -4.866 10.285 1.00 97.69 92 GLU A N 1
ATOM 717 C CA . GLU A 1 92 ? 2.319 -5.744 11.463 1.00 97.69 92 GLU A CA 1
ATOM 718 C C . GLU A 1 92 ? 2.545 -5.003 12.791 1.00 97.69 92 GLU A C 1
ATOM 720 O O . GLU A 1 92 ? 2.435 -5.605 13.857 1.00 97.69 92 GLU A O 1
ATOM 725 N N . SER A 1 93 ? 2.818 -3.695 12.765 1.00 97.56 93 SER A N 1
ATOM 726 C CA . SER A 1 93 ? 2.957 -2.908 13.994 1.00 97.56 93 SER A CA 1
ATOM 727 C C . SER A 1 93 ? 1.657 -2.875 14.805 1.00 97.56 93 SER A C 1
ATOM 729 O O . SER A 1 93 ? 0.560 -2.895 14.242 1.00 97.56 93 SER A O 1
ATOM 731 N N . GLU A 1 94 ? 1.769 -2.721 16.128 1.00 94.94 94 GLU A N 1
ATOM 732 C CA . GLU A 1 94 ? 0.632 -2.614 17.065 1.00 94.94 94 GLU A CA 1
ATOM 733 C C . GLU A 1 94 ? -0.448 -1.620 16.612 1.00 94.94 94 GLU A C 1
ATOM 735 O O . GLU A 1 94 ? -1.643 -1.815 16.828 1.00 94.94 94 GLU A O 1
ATOM 740 N N . ARG A 1 95 ? -0.040 -0.551 15.918 1.00 94.69 95 ARG A N 1
ATOM 741 C CA . ARG A 1 95 ? -0.952 0.474 15.402 1.00 94.69 95 ARG A CA 1
ATOM 742 C C . ARG A 1 95 ? -1.903 -0.051 14.319 1.00 94.69 95 ARG A C 1
ATOM 744 O O . ARG A 1 95 ? -2.998 0.494 14.156 1.00 94.69 95 ARG A O 1
ATOM 751 N N . PHE A 1 96 ? -1.482 -1.045 13.540 1.00 97.06 96 PHE A N 1
ATOM 752 C CA . PHE A 1 96 ? -2.161 -1.464 12.312 1.00 97.06 96 PHE A CA 1
ATOM 753 C C . PHE A 1 96 ? -2.546 -2.949 12.283 1.00 97.06 96 PHE A C 1
ATOM 755 O O . PHE A 1 96 ? -3.494 -3.290 11.572 1.00 97.06 96 PHE A O 1
ATOM 762 N N . SER A 1 97 ? -1.891 -3.807 13.068 1.00 96.44 97 SER A N 1
ATOM 763 C CA . SER A 1 97 ? -2.021 -5.272 13.014 1.00 96.44 97 SER A CA 1
ATOM 764 C C . SER A 1 97 ? -3.430 -5.796 13.305 1.00 96.44 97 SER A C 1
ATOM 766 O O . SER A 1 97 ? -3.828 -6.817 12.756 1.00 96.44 97 SER A O 1
ATOM 768 N N . GLN A 1 98 ? -4.227 -5.076 14.098 1.00 95.56 98 GLN A N 1
ATOM 769 C CA . GLN A 1 98 ? -5.599 -5.477 14.447 1.00 95.56 98 GLN A CA 1
ATOM 770 C C . GLN A 1 98 ? -6.678 -4.863 13.542 1.00 95.56 98 GLN A C 1
ATOM 772 O O . GLN A 1 98 ? -7.869 -5.120 13.713 1.00 95.56 98 GLN A O 1
ATOM 777 N N . ARG A 1 99 ? -6.298 -4.018 12.579 1.00 96.88 99 ARG A N 1
ATOM 778 C CA . ARG A 1 99 ? -7.257 -3.236 11.789 1.00 96.88 99 ARG A CA 1
ATOM 779 C C . ARG A 1 99 ? -7.667 -3.984 10.516 1.00 96.88 99 ARG A C 1
ATOM 781 O O . ARG A 1 99 ? -6.779 -4.457 9.802 1.00 96.88 99 ARG A O 1
ATOM 788 N N . PRO A 1 100 ? -8.968 -4.059 10.167 1.00 98.06 100 PRO A N 1
ATOM 789 C CA . PRO A 1 100 ? -9.389 -4.544 8.855 1.00 98.06 100 PRO A CA 1
ATOM 790 C C . PRO A 1 100 ? -8.711 -3.735 7.746 1.00 98.06 100 PRO A C 1
ATOM 792 O O . PRO A 1 100 ? -8.718 -2.503 7.792 1.00 98.06 100 PRO A O 1
ATOM 795 N N . LEU A 1 101 ? -8.120 -4.424 6.774 1.00 98.56 101 LEU A N 1
ATOM 796 C CA . LEU A 1 101 ? -7.286 -3.821 5.741 1.00 98.56 101 LEU A CA 1
ATOM 797 C C . LEU A 1 101 ? -7.967 -3.907 4.377 1.00 98.56 101 LEU A C 1
ATOM 799 O O . LEU A 1 101 ? -8.338 -4.987 3.926 1.00 98.56 101 LEU A O 1
ATOM 803 N N . LEU A 1 102 ? -8.095 -2.769 3.708 1.00 98.75 102 LEU A N 1
ATOM 804 C CA . LEU A 1 102 ? -8.382 -2.698 2.279 1.00 98.75 102 LEU A CA 1
ATOM 805 C C . LEU A 1 102 ? -7.100 -2.289 1.557 1.00 98.75 102 LEU A C 1
ATOM 807 O O . LEU A 1 102 ? -6.377 -1.424 2.047 1.00 98.75 102 LEU A O 1
ATOM 811 N N . VAL A 1 103 ? -6.820 -2.880 0.401 1.00 98.81 103 VAL A N 1
ATOM 812 C CA . VAL A 1 103 ? -5.672 -2.495 -0.430 1.00 98.81 103 VAL A CA 1
ATOM 813 C C . VAL A 1 103 ? -6.183 -1.849 -1.707 1.00 98.81 103 VAL A C 1
ATOM 815 O O . VAL A 1 103 ? -7.028 -2.427 -2.385 1.00 98.81 103 VAL A O 1
ATOM 818 N N . HIS A 1 104 ? -5.668 -0.671 -2.050 1.00 98.69 104 HIS A N 1
ATOM 819 C CA . HIS A 1 104 ? -5.889 -0.043 -3.349 1.00 98.69 104 HIS A CA 1
ATOM 820 C C . HIS A 1 104 ? -4.542 0.313 -3.965 1.00 98.69 104 HIS A C 1
ATOM 822 O O . HIS A 1 104 ? -3.829 1.179 -3.456 1.00 98.69 104 HIS A O 1
ATOM 828 N N . ALA A 1 105 ? -4.196 -0.373 -5.049 1.00 98.50 105 ALA A N 1
ATOM 829 C CA . ALA A 1 105 ? -2.916 -0.229 -5.713 1.00 98.50 105 ALA A CA 1
ATOM 830 C C . ALA A 1 105 ? -3.083 0.227 -7.165 1.00 98.50 105 ALA A C 1
ATOM 832 O O . ALA A 1 105 ? -3.765 -0.422 -7.959 1.00 98.50 105 ALA A O 1
ATOM 833 N N . PHE A 1 106 ? -2.419 1.333 -7.496 1.00 98.19 106 PHE A N 1
ATOM 834 C CA . PHE A 1 106 ? -2.401 1.941 -8.821 1.00 98.19 106 PHE A CA 1
ATOM 835 C C . PHE A 1 106 ? -1.069 1.682 -9.510 1.00 98.19 106 PHE A C 1
ATOM 837 O O . PHE A 1 106 ? -0.025 1.973 -8.926 1.00 98.19 106 PHE A O 1
ATOM 844 N N . SER A 1 107 ? -1.074 1.265 -10.779 1.00 96.00 107 SER A N 1
ATOM 845 C CA . SER A 1 107 ? 0.143 1.240 -11.606 1.00 96.00 107 SER A CA 1
ATOM 846 C C . SER A 1 107 ? 1.317 0.539 -10.894 1.00 96.00 107 SER A C 1
ATOM 848 O O . SER A 1 107 ? 1.188 -0.620 -10.490 1.00 96.00 107 SER A O 1
ATOM 850 N N . ILE A 1 108 ? 2.450 1.225 -10.707 1.00 94.75 108 ILE A N 1
ATOM 851 C CA . ILE A 1 108 ? 3.640 0.718 -10.007 1.00 94.75 108 ILE A CA 1
ATOM 852 C C . ILE A 1 108 ? 3.383 0.362 -8.532 1.00 94.75 108 ILE A C 1
ATOM 854 O O . ILE A 1 108 ? 4.079 -0.482 -7.971 1.00 94.75 108 ILE A O 1
ATOM 858 N N . GLY A 1 109 ? 2.365 0.951 -7.900 1.00 97.00 109 GLY A N 1
ATOM 859 C CA . GLY A 1 109 ? 1.959 0.616 -6.537 1.00 97.00 109 GLY A CA 1
ATOM 860 C C . GLY A 1 109 ? 1.533 -0.849 -6.405 1.00 97.00 109 GLY A C 1
ATOM 861 O O . GLY A 1 109 ? 1.724 -1.461 -5.353 1.00 97.00 109 GLY A O 1
ATOM 862 N N . GLY A 1 110 ? 1.040 -1.449 -7.497 1.00 96.31 110 GLY A N 1
ATOM 863 C CA . GLY A 1 110 ? 0.774 -2.886 -7.582 1.00 96.31 110 GLY A CA 1
ATOM 864 C C . GLY A 1 110 ? 2.036 -3.726 -7.407 1.00 96.31 110 GLY A C 1
ATOM 865 O O . GLY A 1 110 ? 2.032 -4.690 -6.644 1.00 96.31 110 GLY A O 1
ATOM 866 N N . TYR A 1 111 ? 3.138 -3.315 -8.040 1.00 94.75 111 TYR A N 1
ATOM 867 C CA . TYR A 1 111 ? 4.438 -3.957 -7.859 1.00 94.75 111 TYR A CA 1
ATOM 868 C C . TYR A 1 111 ? 4.929 -3.829 -6.413 1.00 94.75 111 TYR A C 1
ATOM 870 O O . TYR A 1 111 ? 5.358 -4.822 -5.832 1.00 94.75 111 TYR A O 1
ATOM 878 N N . THR A 1 112 ? 4.811 -2.650 -5.789 1.00 96.56 112 THR A N 1
ATOM 879 C CA . THR A 1 112 ? 5.182 -2.477 -4.373 1.00 96.56 112 THR A CA 1
ATOM 880 C C . THR A 1 112 ? 4.399 -3.424 -3.463 1.00 96.56 112 THR A C 1
ATOM 882 O O . THR A 1 112 ? 4.992 -4.060 -2.593 1.00 96.56 112 THR A O 1
ATOM 885 N N . PHE A 1 113 ? 3.092 -3.593 -3.685 1.00 97.81 113 PHE A N 1
ATOM 886 C CA . PHE A 1 113 ? 2.314 -4.567 -2.920 1.00 97.81 113 PHE A CA 1
ATOM 887 C C . PHE A 1 113 ? 2.716 -6.014 -3.220 1.00 97.81 113 PHE A C 1
ATOM 889 O O . PHE A 1 113 ? 2.789 -6.828 -2.304 1.00 97.81 113 PHE A O 1
ATOM 896 N N . ALA A 1 114 ? 3.053 -6.342 -4.467 1.00 96.06 114 ALA A N 1
ATOM 897 C CA . ALA A 1 114 ? 3.577 -7.663 -4.798 1.00 96.06 114 ALA A CA 1
ATOM 898 C C . ALA A 1 114 ? 4.865 -7.977 -4.014 1.00 96.06 114 ALA A C 1
ATOM 900 O O . ALA A 1 114 ? 5.012 -9.092 -3.523 1.00 96.06 114 ALA A O 1
ATOM 901 N N . GLN A 1 115 ? 5.751 -6.998 -3.796 1.00 96.62 115 GLN A N 1
ATOM 902 C CA . GLN A 1 115 ? 6.944 -7.186 -2.957 1.00 96.62 115 GLN A CA 1
ATOM 903 C C . GLN A 1 115 ? 6.600 -7.479 -1.486 1.00 96.62 115 GLN A C 1
ATOM 905 O O . GLN A 1 115 ? 7.267 -8.299 -0.856 1.00 96.62 115 GLN A O 1
ATOM 910 N N . VAL A 1 116 ? 5.533 -6.878 -0.943 1.00 98.31 116 VAL A N 1
ATOM 911 C CA . VAL A 1 116 ? 4.986 -7.246 0.382 1.00 98.31 116 VAL A CA 1
ATOM 912 C C . VAL A 1 116 ? 4.542 -8.711 0.371 1.00 98.31 116 VAL A C 1
ATOM 914 O O . VAL A 1 116 ? 4.916 -9.485 1.252 1.00 98.31 116 VAL A O 1
ATOM 917 N N . LEU A 1 117 ? 3.788 -9.116 -0.655 1.00 97.50 117 LEU A N 1
ATOM 918 C CA . LEU A 1 117 ? 3.284 -10.484 -0.787 1.00 97.50 117 LEU A CA 1
ATOM 919 C C . LEU A 1 117 ? 4.403 -11.520 -0.966 1.00 97.50 117 LEU A C 1
ATOM 921 O O . LEU A 1 117 ? 4.270 -12.633 -0.466 1.00 97.50 117 LEU A O 1
ATOM 925 N N . VAL A 1 118 ? 5.522 -11.165 -1.606 1.00 96.81 118 VAL A N 1
ATOM 926 C CA . VAL A 1 118 ? 6.706 -12.038 -1.697 1.00 96.81 118 VAL A CA 1
ATOM 927 C C . VAL A 1 118 ? 7.267 -12.355 -0.309 1.00 96.81 118 VAL A C 1
ATOM 929 O O . VAL A 1 118 ? 7.679 -13.488 -0.070 1.00 96.81 118 VAL A O 1
ATOM 932 N N . HIS A 1 119 ? 7.271 -11.401 0.627 1.00 97.94 119 HIS A N 1
ATOM 933 C CA . HIS A 1 119 ? 7.663 -11.686 2.014 1.00 97.94 119 HIS A CA 1
ATOM 934 C C . HIS A 1 119 ? 6.628 -12.533 2.744 1.00 97.94 119 HIS A C 1
ATOM 936 O O . HIS A 1 119 ? 7.003 -13.501 3.400 1.00 97.94 119 HIS A O 1
ATOM 942 N N . VAL A 1 120 ? 5.338 -12.228 2.575 1.00 98.00 120 VAL A N 1
ATOM 943 C CA . VAL A 1 120 ? 4.244 -13.023 3.160 1.00 98.00 120 VAL A CA 1
ATOM 944 C C . VAL A 1 120 ? 4.314 -14.484 2.708 1.00 98.00 120 VAL A C 1
ATOM 946 O O . VAL A 1 120 ? 4.153 -15.390 3.519 1.00 98.00 120 VAL A O 1
ATOM 949 N N . ALA A 1 121 ? 4.618 -14.726 1.432 1.00 97.25 121 ALA A N 1
ATOM 950 C CA . ALA A 1 121 ? 4.714 -16.066 0.861 1.00 97.25 121 ALA A CA 1
ATOM 951 C C . ALA A 1 121 ? 5.865 -16.908 1.442 1.00 97.25 121 ALA A C 1
ATOM 953 O O . ALA A 1 121 ? 5.789 -18.135 1.398 1.00 97.25 121 ALA A O 1
ATOM 954 N N . LYS A 1 122 ? 6.912 -16.282 2.000 1.00 96.69 122 LYS A N 1
ATOM 955 C CA . LYS A 1 122 ? 8.027 -17.002 2.643 1.00 96.69 122 LYS A CA 1
ATOM 956 C C . LYS A 1 122 ? 7.632 -17.628 3.980 1.00 96.69 122 LYS A C 1
ATOM 958 O O . LYS A 1 122 ? 8.236 -18.622 4.365 1.00 96.69 122 LYS A O 1
ATOM 963 N N . ASP A 1 123 ? 6.654 -17.050 4.676 1.00 95.62 123 ASP A N 1
ATOM 964 C CA . ASP A 1 123 ? 6.182 -17.532 5.977 1.00 95.62 123 ASP A CA 1
ATOM 965 C C . ASP A 1 123 ? 4.695 -17.193 6.173 1.00 95.62 123 ASP A C 1
ATOM 967 O O . ASP A 1 123 ? 4.300 -16.280 6.903 1.00 95.62 123 ASP A O 1
ATOM 971 N N . THR A 1 124 ? 3.842 -17.928 5.463 1.00 94.81 124 THR A N 1
ATOM 972 C CA . THR A 1 124 ? 2.391 -17.683 5.457 1.00 94.81 124 THR A CA 1
ATOM 973 C C . THR A 1 124 ? 1.746 -17.891 6.827 1.00 94.81 124 THR A C 1
ATOM 975 O O . THR A 1 124 ? 0.745 -17.242 7.128 1.00 94.81 124 THR A O 1
ATOM 978 N N . GLN A 1 125 ? 2.329 -18.747 7.674 1.00 96.69 125 GLN A N 1
ATOM 979 C CA . GLN A 1 125 ? 1.854 -18.976 9.034 1.00 96.69 125 GLN A CA 1
ATOM 980 C C . GLN A 1 125 ? 2.128 -17.757 9.918 1.00 96.69 125 GLN A C 1
ATOM 982 O O . GLN A 1 125 ? 1.221 -17.292 10.610 1.00 96.69 125 GLN A O 1
ATOM 987 N N . ARG A 1 126 ? 3.340 -17.189 9.859 1.00 96.12 126 ARG A N 1
ATOM 988 C CA . ARG A 1 126 ? 3.678 -15.957 10.586 1.00 96.12 126 ARG A CA 1
ATOM 989 C C . ARG A 1 126 ? 2.762 -14.798 10.209 1.00 96.12 126 ARG A C 1
ATOM 991 O O . ARG A 1 126 ? 2.305 -14.076 11.088 1.00 96.12 126 ARG A O 1
ATOM 998 N N . TYR A 1 127 ? 2.474 -14.636 8.920 1.00 97.69 127 TYR A N 1
ATOM 999 C CA . TYR A 1 127 ? 1.676 -13.518 8.404 1.00 97.69 127 TYR A CA 1
ATOM 1000 C C . TYR A 1 127 ? 0.189 -13.856 8.219 1.00 97.69 127 TYR A C 1
ATOM 1002 O O . TYR A 1 127 ? -0.543 -13.163 7.501 1.00 97.69 127 TYR A O 1
ATOM 1010 N N . GLN A 1 128 ? -0.296 -14.905 8.889 1.00 97.06 128 GLN A N 1
ATOM 1011 C CA . GLN A 1 128 ? -1.703 -15.288 8.843 1.00 97.06 128 GLN A CA 1
ATOM 1012 C C . GLN A 1 128 ? -2.615 -14.168 9.378 1.00 97.06 128 GLN A C 1
ATOM 1014 O O . GLN A 1 128 ? -3.698 -13.934 8.843 1.00 97.06 128 GLN A O 1
ATOM 1019 N N . GLY A 1 129 ? -2.167 -13.421 10.395 1.00 96.81 129 GLY A N 1
ATOM 1020 C CA . GLY A 1 129 ? -2.905 -12.273 10.935 1.00 96.81 129 GLY A CA 1
ATOM 1021 C C . GLY A 1 129 ? -3.172 -11.193 9.882 1.00 96.81 129 GLY A C 1
ATOM 1022 O O . GLY A 1 129 ? -4.312 -10.751 9.720 1.00 96.81 129 GLY A O 1
ATOM 1023 N N . LEU A 1 130 ? -2.143 -10.826 9.109 1.00 97.44 130 LEU A N 1
ATOM 1024 C CA . LEU A 1 130 ? -2.266 -9.895 7.987 1.00 97.44 130 LEU A CA 1
ATOM 1025 C C . LEU A 1 130 ? -3.219 -10.416 6.909 1.00 97.44 130 LEU A C 1
ATOM 1027 O O . LEU A 1 130 ? -4.116 -9.696 6.476 1.00 97.44 130 LEU A O 1
ATOM 1031 N N . THR A 1 131 ? -3.035 -11.656 6.462 1.00 96.81 131 THR A N 1
ATOM 1032 C CA . THR A 1 131 ? -3.841 -12.209 5.361 1.00 96.81 131 THR A CA 1
ATOM 1033 C C . THR A 1 131 ? -5.315 -12.346 5.746 1.00 96.81 131 THR A C 1
ATOM 1035 O O . THR A 1 131 ? -6.182 -11.959 4.966 1.00 96.81 131 THR A O 1
ATOM 1038 N N . ASN A 1 132 ? -5.616 -12.765 6.980 1.00 97.44 132 ASN A N 1
ATOM 1039 C CA . ASN A 1 132 ? -6.985 -12.892 7.491 1.00 97.44 132 ASN A CA 1
ATOM 1040 C C . ASN A 1 132 ? -7.722 -11.550 7.635 1.00 97.44 132 ASN A C 1
ATOM 1042 O O . ASN A 1 132 ? -8.955 -11.508 7.579 1.00 97.44 132 ASN A O 1
ATOM 1046 N N . ARG A 1 133 ? -6.998 -10.448 7.871 1.00 97.25 133 ARG A N 1
ATOM 1047 C CA . ARG A 1 133 ? -7.614 -9.123 8.048 1.00 97.25 133 ARG A CA 1
ATOM 1048 C C . ARG A 1 133 ? -7.729 -8.322 6.755 1.00 97.25 133 ARG A C 1
ATOM 1050 O O . ARG A 1 133 ? -8.408 -7.293 6.778 1.00 97.25 133 ARG A O 1
ATOM 1057 N N . ILE A 1 134 ? -7.125 -8.768 5.650 1.00 98.25 134 ILE A N 1
ATOM 1058 C CA . ILE A 1 134 ? -7.361 -8.171 4.332 1.00 98.25 134 ILE A CA 1
ATOM 1059 C C . ILE A 1 134 ? -8.788 -8.505 3.887 1.00 98.25 134 ILE A C 1
ATOM 1061 O O . ILE A 1 134 ? -9.164 -9.665 3.752 1.00 98.25 134 ILE A O 1
ATOM 1065 N N . ARG A 1 135 ? -9.606 -7.473 3.672 1.00 97.94 135 ARG A N 1
ATOM 1066 C CA . ARG A 1 135 ? -11.029 -7.599 3.313 1.00 97.94 135 ARG A CA 1
ATOM 1067 C C . ARG A 1 135 ? -11.314 -7.357 1.836 1.00 97.94 135 ARG A C 1
ATOM 1069 O O . ARG A 1 135 ? -12.431 -7.593 1.393 1.00 97.94 135 ARG A O 1
ATOM 1076 N N . GLY A 1 136 ? -10.321 -6.903 1.078 1.00 98.12 136 GLY A N 1
ATOM 1077 C CA . GLY A 1 136 ? -10.450 -6.695 -0.357 1.00 98.12 136 GLY A CA 1
ATOM 1078 C C . GLY A 1 136 ? -9.198 -6.094 -0.983 1.00 98.12 136 GLY A C 1
ATOM 1079 O O . GLY A 1 136 ? -8.342 -5.536 -0.292 1.00 98.12 136 GLY A O 1
ATOM 1080 N N . HIS A 1 137 ? -9.139 -6.188 -2.308 1.00 98.06 137 HIS A N 1
ATOM 1081 C CA . HIS A 1 137 ? -8.108 -5.583 -3.140 1.00 98.06 137 HIS A CA 1
ATOM 1082 C C . HIS A 1 137 ? -8.773 -4.824 -4.286 1.00 98.06 137 HIS A C 1
ATOM 1084 O O . HIS A 1 137 ? -9.715 -5.324 -4.900 1.00 98.06 137 HIS A O 1
ATOM 1090 N N . ILE A 1 138 ? -8.266 -3.633 -4.576 1.00 98.44 138 ILE A N 1
ATOM 1091 C CA . ILE A 1 138 ? -8.621 -2.834 -5.742 1.00 98.44 138 ILE A CA 1
ATOM 1092 C C . ILE A 1 138 ? -7.326 -2.599 -6.508 1.00 98.44 138 ILE A C 1
ATOM 1094 O O . ILE A 1 138 ? -6.371 -2.028 -5.979 1.00 98.44 138 ILE A O 1
ATOM 1098 N N . TYR A 1 139 ? -7.294 -3.072 -7.745 1.00 97.69 139 TYR A N 1
ATOM 1099 C CA . TYR A 1 139 ? -6.155 -2.930 -8.635 1.00 97.69 139 TYR A CA 1
ATOM 1100 C C . TYR A 1 139 ? -6.562 -2.053 -9.810 1.00 97.69 139 TYR A C 1
ATOM 1102 O O . TYR A 1 139 ? -7.455 -2.421 -10.570 1.00 97.69 139 TYR A O 1
ATOM 1110 N N . ASP A 1 140 ? -5.909 -0.904 -9.951 1.00 95.38 140 ASP A N 1
ATOM 1111 C CA . ASP A 1 140 ? -6.183 0.050 -11.020 1.00 95.38 140 ASP A CA 1
ATOM 1112 C C . ASP A 1 140 ? -4.952 0.172 -11.922 1.00 95.38 140 ASP A C 1
ATOM 1114 O O . ASP A 1 140 ? -3.885 0.641 -11.509 1.00 95.38 140 ASP A O 1
ATOM 1118 N N . SER A 1 141 ? -5.108 -0.286 -13.166 1.00 94.31 141 SER A N 1
ATOM 1119 C CA . SER A 1 141 ? -4.122 -0.103 -14.235 1.00 94.31 141 SER A CA 1
ATOM 1120 C C . SER A 1 141 ? -2.712 -0.582 -13.854 1.00 94.31 141 SER A C 1
ATOM 1122 O O . SER A 1 141 ? -1.745 0.171 -13.970 1.00 94.31 141 SER A O 1
ATOM 1124 N N . LEU A 1 142 ? -2.594 -1.815 -13.340 1.00 92.12 142 LEU A N 1
ATOM 1125 C CA . LEU A 1 142 ? -1.339 -2.351 -12.796 1.00 92.12 142 LEU A CA 1
ATOM 1126 C C . LEU A 1 142 ? -0.192 -2.356 -13.806 1.00 92.12 142 LEU A C 1
ATOM 1128 O O . LEU A 1 142 ? -0.365 -2.702 -14.973 1.00 92.12 142 LEU A O 1
ATOM 1132 N N . VAL A 1 143 ? 1.013 -2.086 -13.302 1.00 85.00 143 VAL A N 1
ATOM 1133 C CA . VAL A 1 143 ? 2.251 -2.422 -14.010 1.00 85.00 143 VAL A CA 1
ATOM 1134 C C . VAL A 1 143 ? 2.582 -3.879 -13.701 1.00 85.00 143 VAL A C 1
ATOM 1136 O O . VAL A 1 143 ? 2.877 -4.223 -12.557 1.00 85.00 143 VAL A O 1
ATOM 1139 N N . MET A 1 144 ? 2.517 -4.732 -14.720 1.00 75.12 144 MET A N 1
ATOM 1140 C CA . MET A 1 144 ? 2.881 -6.146 -14.646 1.00 75.12 144 MET A CA 1
ATOM 1141 C C . MET A 1 144 ? 3.941 -6.450 -15.701 1.00 75.12 144 MET A C 1
ATOM 1143 O O . MET A 1 144 ? 3.855 -5.964 -16.826 1.00 75.12 144 MET A O 1
ATOM 1147 N N . GLY A 1 145 ? 4.930 -7.262 -15.342 1.00 66.38 145 GLY A N 1
ATOM 1148 C CA . GLY A 1 145 ? 5.975 -7.698 -16.260 1.00 66.38 145 GLY A CA 1
ATOM 1149 C C . GLY A 1 145 ? 6.838 -8.785 -15.634 1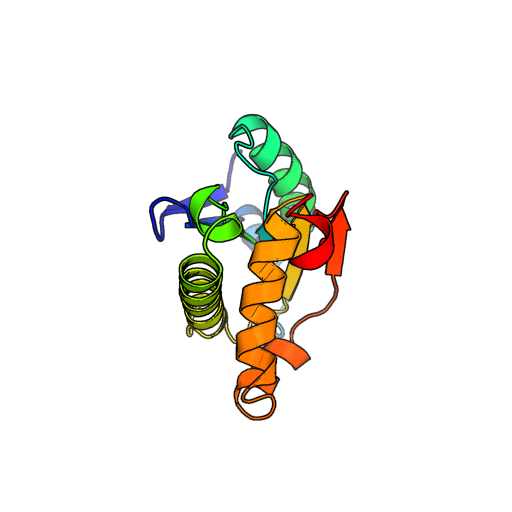.00 66.38 145 GLY A C 1
ATOM 1150 O O . GLY A 1 145 ? 6.989 -8.840 -14.413 1.00 66.38 145 GLY A O 1
ATOM 1151 N N . SER A 1 146 ? 7.389 -9.663 -16.468 1.00 64.06 146 SER A N 1
ATOM 1152 C CA . SER A 1 146 ? 8.508 -10.526 -16.089 1.00 64.06 146 SER A CA 1
ATOM 1153 C C . SER A 1 146 ? 9.812 -9.904 -16.585 1.00 64.06 146 SER A C 1
ATOM 1155 O O . SER A 1 146 ? 9.795 -9.077 -17.498 1.00 64.06 146 SER A O 1
ATOM 1157 N N . LEU A 1 147 ? 10.949 -10.318 -16.015 1.00 58.97 147 LEU A N 1
ATOM 1158 C CA . LEU A 1 147 ? 12.272 -9.887 -16.490 1.00 58.97 147 LEU A CA 1
ATOM 1159 C C . LEU A 1 147 ? 12.427 -10.090 -18.007 1.00 58.97 147 LEU A C 1
ATOM 1161 O O . LEU A 1 147 ? 12.945 -9.216 -18.692 1.00 58.97 147 LEU A O 1
ATOM 1165 N N . GLU A 1 148 ? 11.896 -11.196 -18.530 1.00 60.25 148 GLU A N 1
ATOM 1166 C CA . GLU A 1 148 ? 11.920 -11.539 -19.958 1.00 60.25 148 GLU A CA 1
ATOM 1167 C C . GLU A 1 148 ? 11.184 -10.520 -20.842 1.00 60.25 148 GLU A C 1
ATOM 1169 O O . GLU A 1 148 ? 11.578 -10.303 -21.982 1.00 60.25 148 GLU A O 1
ATOM 1174 N N . HIS A 1 149 ? 10.138 -9.870 -20.324 1.00 58.09 149 HIS A N 1
ATOM 1175 C CA . HIS A 1 149 ? 9.351 -8.878 -21.066 1.00 58.09 149 HIS A CA 1
ATOM 1176 C C . HIS A 1 149 ? 9.816 -7.433 -20.829 1.00 58.09 149 HIS A C 1
ATOM 1178 O O . HIS A 1 149 ? 9.327 -6.526 -21.495 1.00 58.09 149 HIS A O 1
ATOM 1184 N N . MET A 1 150 ? 10.735 -7.204 -19.885 1.00 54.03 150 MET A N 1
ATOM 1185 C CA . MET A 1 150 ? 11.264 -5.873 -19.555 1.00 54.03 150 MET A CA 1
ATOM 1186 C C . MET A 1 150 ? 12.643 -5.593 -20.169 1.00 54.03 150 MET A C 1
ATOM 1188 O O . MET A 1 150 ? 13.064 -4.441 -20.192 1.00 54.03 150 MET A O 1
ATOM 1192 N N . ALA A 1 151 ? 13.350 -6.627 -20.633 1.00 53.75 151 ALA A N 1
ATOM 1193 C CA . ALA A 1 151 ? 14.717 -6.533 -21.150 1.00 53.75 151 ALA A CA 1
ATOM 1194 C C . ALA A 1 151 ? 14.822 -6.470 -22.691 1.00 53.75 151 ALA A C 1
ATOM 1196 O O . ALA A 1 151 ? 15.931 -6.594 -23.209 1.00 53.75 151 ALA A O 1
ATOM 1197 N N . ASN A 1 152 ? 13.702 -6.291 -23.403 1.00 41.12 152 ASN A N 1
ATOM 1198 C CA . ASN A 1 152 ? 13.660 -6.185 -24.869 1.00 41.12 152 ASN A CA 1
ATOM 1199 C C . ASN A 1 152 ? 13.550 -4.734 -25.339 1.00 41.12 152 ASN A C 1
ATOM 1201 O O . ASN A 1 152 ? 12.659 -4.023 -24.821 1.00 41.12 152 ASN A O 1
#

Radius of gyration: 15.98 Å; chains: 1; bounding box: 40×38×47 Å